Protein AF-A0AAE3SA84-F1 (afdb_monomer_lite)

Secondary structure (DSSP, 8-state):
-HHHHHHHHHHHTT--TTSHHHHHHHHHHHTT--S-SS-SSS-HHHHHHHHHT-HHHHHHHHHHHHHHHHHHHSTTGGGS-SHHHHHHHHHHHHHHHHHHHHHHHHHHHHHHHHHHHH-HHHHHHHHHHHHHHHHS-----

Radius of gyration: 21.54 Å; chains: 1; bounding box: 46×45×58 Å

Structure (mmCIF, N/CA/C/O backbone):
data_AF-A0AAE3SA84-F1
#
_entry.id   AF-A0AAE3SA84-F1
#
loop_
_atom_site.group_PDB
_atom_site.id
_atom_site.type_symbol
_atom_site.label_atom_id
_atom_site.label_alt_id
_atom_site.label_comp_id
_atom_site.label_asym_id
_atom_site.label_entity_id
_atom_site.label_seq_id
_atom_site.pdbx_PDB_ins_code
_atom_site.Cartn_x
_atom_site.Cartn_y
_atom_site.Cartn_z
_atom_site.occupancy
_atom_site.B_iso_or_equiv
_atom_site.auth_seq_id
_atom_site.auth_comp_id
_atom_site.auth_asym_id
_atom_site.auth_atom_id
_atom_site.pdbx_PDB_model_num
ATOM 1 N N . VAL A 1 1 ? -9.276 -7.779 7.374 1.00 71.50 1 VAL A N 1
ATOM 2 C CA . VAL A 1 1 ? -9.917 -6.905 6.359 1.00 71.50 1 VAL A CA 1
ATOM 3 C C . VAL A 1 1 ? -8.869 -6.242 5.472 1.00 71.50 1 VAL A C 1
ATOM 5 O O . VAL A 1 1 ? -8.893 -6.496 4.279 1.00 71.50 1 VAL A O 1
ATOM 8 N N . ILE A 1 2 ? -7.891 -5.527 6.042 1.00 82.25 2 ILE A N 1
ATOM 9 C CA . ILE A 1 2 ? -6.852 -4.795 5.287 1.00 82.25 2 ILE A CA 1
ATOM 10 C C . ILE A 1 2 ? -6.063 -5.691 4.322 1.00 82.25 2 ILE A C 1
ATOM 12 O O . ILE A 1 2 ? -5.931 -5.350 3.157 1.00 82.25 2 ILE A O 1
ATOM 16 N N . PHE A 1 3 ? -5.618 -6.880 4.747 1.00 85.94 3 PHE A N 1
ATOM 17 C CA . PHE A 1 3 ? -4.833 -7.759 3.865 1.00 85.94 3 PHE A CA 1
ATOM 18 C C . PHE A 1 3 ? -5.597 -8.158 2.594 1.00 85.94 3 PHE A C 1
ATOM 20 O O . PHE A 1 3 ? -5.034 -8.176 1.507 1.00 85.94 3 PHE A O 1
ATOM 27 N N . ARG A 1 4 ? -6.909 -8.402 2.716 1.00 88.75 4 ARG A N 1
ATOM 28 C CA . ARG A 1 4 ? -7.773 -8.673 1.561 1.00 88.75 4 ARG A CA 1
ATOM 29 C C . ARG A 1 4 ? -7.950 -7.447 0.665 1.00 88.75 4 ARG A C 1
ATOM 31 O O . ARG A 1 4 ? -8.022 -7.620 -0.543 1.00 88.75 4 ARG A O 1
ATOM 38 N N . ALA A 1 5 ? -7.991 -6.243 1.234 1.00 89.44 5 ALA A N 1
ATOM 39 C CA . ALA A 1 5 ? -8.028 -5.006 0.455 1.00 89.44 5 ALA A CA 1
ATOM 40 C C . ALA A 1 5 ? -6.734 -4.818 -0.355 1.00 89.44 5 ALA A C 1
ATOM 42 O O . ALA A 1 5 ? -6.796 -4.590 -1.556 1.00 89.44 5 ALA A O 1
ATOM 43 N N . VAL A 1 6 ? -5.569 -5.037 0.267 1.00 92.56 6 VAL A N 1
ATOM 44 C CA . VAL A 1 6 ? -4.259 -4.990 -0.409 1.00 92.56 6 VAL A CA 1
ATOM 45 C C . VAL A 1 6 ? -4.167 -6.034 -1.529 1.00 92.56 6 VAL A C 1
ATOM 47 O O . VAL A 1 6 ? -3.698 -5.724 -2.619 1.00 92.56 6 VAL A O 1
ATOM 50 N N . GLN A 1 7 ? -4.662 -7.255 -1.300 1.00 94.38 7 GLN A N 1
ATOM 51 C CA . GLN A 1 7 ? -4.744 -8.283 -2.346 1.00 94.38 7 GLN A CA 1
ATOM 52 C C . GLN A 1 7 ? -5.677 -7.887 -3.500 1.00 94.38 7 GLN A C 1
ATOM 54 O O . GLN A 1 7 ? -5.371 -8.193 -4.650 1.00 94.38 7 GLN A O 1
ATOM 59 N N . GLY A 1 8 ? -6.796 -7.218 -3.204 1.00 95.50 8 GLY A N 1
ATOM 60 C CA . GLY A 1 8 ? -7.700 -6.671 -4.219 1.00 95.50 8 GLY A CA 1
ATOM 61 C C . GLY A 1 8 ? -6.995 -5.650 -5.109 1.00 95.50 8 GLY A C 1
ATOM 62 O O . GLY A 1 8 ? -7.007 -5.788 -6.327 1.00 95.50 8 GLY A O 1
ATOM 63 N N . ILE A 1 9 ? -6.271 -4.712 -4.499 1.00 96.31 9 ILE A N 1
ATOM 64 C CA . ILE A 1 9 ? -5.474 -3.709 -5.219 1.00 96.31 9 ILE A CA 1
ATOM 65 C C . ILE A 1 9 ? -4.373 -4.375 -6.055 1.00 96.31 9 ILE A C 1
ATOM 67 O O . ILE A 1 9 ? -4.159 -4.011 -7.209 1.00 96.31 9 ILE A O 1
ATOM 71 N N . ALA A 1 10 ? -3.700 -5.403 -5.530 1.00 96.44 10 ALA A N 1
ATOM 72 C CA . ALA A 1 10 ? -2.720 -6.159 -6.310 1.00 96.44 10 ALA A CA 1
ATOM 73 C C . ALA A 1 10 ? -3.339 -6.716 -7.610 1.00 96.44 10 ALA A C 1
ATOM 75 O O . ALA A 1 10 ? -2.755 -6.559 -8.686 1.00 96.44 10 ALA A O 1
ATOM 76 N N . ALA A 1 11 ? -4.548 -7.285 -7.523 1.00 96.69 11 ALA A N 1
ATOM 77 C CA . ALA A 1 11 ? -5.291 -7.778 -8.683 1.00 96.69 11 ALA A CA 1
ATOM 78 C C . ALA A 1 11 ? -5.669 -6.662 -9.671 1.00 96.69 11 ALA A C 1
ATOM 80 O O . ALA A 1 11 ? -5.520 -6.847 -10.879 1.00 96.69 11 ALA A O 1
ATOM 81 N N . GLU A 1 12 ? -6.084 -5.487 -9.189 1.00 97.12 12 GLU A N 1
ATOM 82 C CA . GLU A 1 12 ? -6.370 -4.313 -10.035 1.00 97.12 12 GLU A CA 1
ATOM 83 C C . GLU A 1 12 ? -5.143 -3.862 -10.846 1.00 97.12 12 GLU A C 1
ATOM 85 O O . GLU A 1 12 ? -5.253 -3.428 -11.996 1.00 97.12 12 GLU A O 1
ATOM 90 N N . HIS A 1 13 ? -3.945 -4.024 -10.281 1.00 96.25 13 HIS A N 1
ATOM 91 C CA . HIS A 1 13 ? -2.677 -3.747 -10.958 1.00 96.25 13 HIS A CA 1
ATOM 92 C C . HIS A 1 13 ? -2.147 -4.925 -11.804 1.00 96.25 13 HIS A C 1
ATOM 94 O O . HIS A 1 13 ? -1.067 -4.816 -12.400 1.00 96.25 13 HIS A O 1
ATOM 100 N N . GLY A 1 14 ? -2.921 -6.009 -11.928 1.00 94.25 14 GLY A N 1
ATOM 101 C CA . GLY A 1 14 ? -2.633 -7.159 -12.788 1.00 94.25 14 GLY A CA 1
ATOM 102 C C . GLY A 1 14 ? -1.725 -8.219 -12.164 1.00 94.25 14 GLY A C 1
ATOM 103 O O . GLY A 1 14 ? -1.130 -9.006 -12.896 1.00 94.25 14 GLY A O 1
ATOM 104 N N . GLU A 1 15 ? -1.572 -8.227 -10.840 1.00 95.31 15 GLU A N 1
ATOM 105 C CA . GLU A 1 15 ? -0.896 -9.309 -10.116 1.00 95.31 15 GLU A CA 1
ATOM 106 C C . GLU A 1 15 ? -1.886 -10.439 -9.793 1.00 95.31 15 GLU A C 1
ATOM 108 O O . GLU A 1 15 ? -3.068 -10.186 -9.575 1.00 95.31 15 GLU A O 1
ATOM 113 N N . ASP A 1 16 ? -1.416 -11.686 -9.709 1.00 94.94 16 ASP A N 1
ATOM 114 C CA . ASP A 1 16 ? -2.238 -12.803 -9.224 1.00 94.94 16 ASP A CA 1
ATOM 115 C C . ASP A 1 16 ? -2.105 -12.933 -7.690 1.00 94.94 16 ASP A C 1
ATOM 117 O O . ASP A 1 16 ? -1.045 -13.348 -7.201 1.00 94.94 16 ASP A O 1
ATOM 121 N N . PRO A 1 17 ? -3.171 -12.657 -6.904 1.00 90.00 17 PRO A N 1
ATOM 122 C CA . PRO A 1 17 ? -3.132 -12.678 -5.436 1.00 90.00 17 PRO A CA 1
ATOM 123 C C . PRO A 1 17 ? -2.827 -14.045 -4.810 1.00 90.00 17 PRO A C 1
ATOM 125 O O . PRO A 1 17 ? -2.589 -14.139 -3.595 1.00 90.00 17 PRO A O 1
ATOM 128 N N . MET A 1 18 ? -2.901 -15.119 -5.598 1.00 90.06 18 MET A N 1
ATOM 129 C CA . MET A 1 18 ? -2.652 -16.481 -5.133 1.00 90.06 18 MET A CA 1
ATOM 130 C C . MET A 1 18 ? -1.184 -16.883 -5.246 1.00 90.06 18 MET A C 1
ATOM 132 O O . MET A 1 18 ? -0.771 -17.824 -4.563 1.00 90.06 18 MET A O 1
ATOM 136 N N . THR A 1 19 ? -0.383 -16.150 -6.020 1.00 95.19 19 THR A N 1
ATOM 137 C CA . THR A 1 19 ? 1.050 -16.424 -6.128 1.00 95.19 19 THR A CA 1
ATOM 138 C C . THR A 1 19 ? 1.779 -16.094 -4.827 1.00 95.19 19 THR A C 1
ATOM 140 O O . THR A 1 19 ? 1.426 -15.172 -4.083 1.00 95.19 19 THR A O 1
ATOM 143 N N . VAL A 1 20 ? 2.830 -16.863 -4.540 1.00 94.12 20 VAL A N 1
ATOM 144 C CA . VAL A 1 20 ? 3.695 -16.628 -3.373 1.00 94.12 20 VAL A CA 1
ATOM 145 C C . VAL A 1 20 ? 4.375 -15.261 -3.477 1.00 94.12 20 VAL A C 1
ATOM 147 O O . VAL A 1 20 ? 4.439 -14.536 -2.487 1.00 94.12 20 VAL A O 1
ATOM 150 N N . GLU A 1 21 ? 4.796 -14.887 -4.686 1.00 93.12 21 GLU A N 1
ATOM 151 C CA . GLU A 1 21 ? 5.384 -13.588 -5.021 1.00 93.12 21 GLU A CA 1
ATOM 152 C C . GLU A 1 21 ? 4.452 -12.436 -4.612 1.00 93.12 21 GLU A C 1
ATOM 154 O O . GLU A 1 21 ? 4.810 -11.624 -3.760 1.00 93.12 21 GLU A O 1
ATOM 159 N N . THR A 1 22 ? 3.223 -12.387 -5.137 1.00 94.06 22 THR A N 1
ATOM 160 C CA . THR A 1 22 ? 2.278 -11.297 -4.851 1.00 94.06 22 THR A CA 1
ATOM 161 C C . THR A 1 22 ? 1.896 -11.244 -3.372 1.00 94.06 22 THR A C 1
ATOM 163 O O . THR A 1 22 ? 1.745 -10.158 -2.812 1.00 94.06 22 THR A O 1
ATOM 166 N N . ARG A 1 23 ? 1.804 -12.389 -2.685 1.00 92.31 23 ARG A N 1
ATOM 167 C CA . ARG A 1 23 ? 1.568 -12.422 -1.230 1.00 92.31 23 ARG A CA 1
ATOM 168 C C . ARG A 1 23 ? 2.744 -11.861 -0.437 1.00 92.31 23 ARG A C 1
ATOM 170 O O . ARG A 1 23 ? 2.516 -11.127 0.524 1.00 92.31 23 ARG A O 1
ATOM 177 N N . ALA A 1 24 ? 3.977 -12.150 -0.850 1.00 92.88 24 ALA A N 1
ATOM 178 C CA . ALA A 1 24 ? 5.162 -11.532 -0.267 1.00 92.88 24 ALA A CA 1
ATOM 179 C C . ALA A 1 24 ? 5.163 -10.012 -0.501 1.00 92.88 24 ALA A C 1
ATOM 181 O O . ALA A 1 24 ? 5.454 -9.257 0.421 1.00 92.88 24 ALA A O 1
ATOM 182 N N . GLN A 1 25 ? 4.745 -9.547 -1.683 1.00 94.44 25 GLN A N 1
ATOM 183 C CA . GLN A 1 25 ? 4.580 -8.115 -1.962 1.00 94.44 25 GLN A CA 1
ATOM 184 C C . GLN A 1 25 ? 3.490 -7.472 -1.092 1.00 94.44 25 GLN A C 1
ATOM 186 O O . GLN A 1 25 ? 3.695 -6.389 -0.553 1.00 94.44 25 GLN A O 1
ATOM 191 N N . CYS A 1 26 ? 2.364 -8.160 -0.876 1.00 91.31 26 CYS A N 1
ATOM 192 C CA . CYS A 1 26 ? 1.340 -7.702 0.062 1.00 91.31 26 CYS A CA 1
ATOM 193 C C . CYS A 1 26 ? 1.919 -7.565 1.478 1.00 91.31 26 CYS A C 1
ATOM 195 O O . CYS A 1 26 ? 1.652 -6.571 2.138 1.00 91.31 26 CYS A O 1
ATOM 197 N N . LEU A 1 27 ? 2.751 -8.507 1.940 1.00 90.12 27 LEU A N 1
ATOM 198 C CA . LEU A 1 27 ? 3.438 -8.396 3.236 1.00 90.12 27 LEU A CA 1
ATOM 199 C C . LEU A 1 27 ? 4.432 -7.225 3.280 1.00 90.12 27 LEU A C 1
ATOM 201 O O . LEU A 1 27 ? 4.533 -6.563 4.310 1.00 90.12 27 LEU A O 1
ATOM 205 N N . GLN A 1 28 ? 5.123 -6.925 2.176 1.00 85.50 28 GLN A N 1
ATOM 206 C CA . GLN A 1 28 ? 6.003 -5.753 2.094 1.00 85.50 28 GLN A CA 1
ATOM 207 C C . GLN A 1 28 ? 5.237 -4.436 2.263 1.00 85.50 28 GLN A C 1
ATOM 209 O O . GLN A 1 28 ? 5.770 -3.531 2.898 1.00 85.50 28 GLN A O 1
ATOM 214 N N . VAL A 1 29 ? 3.995 -4.341 1.769 1.00 86.44 29 VAL A N 1
ATOM 215 C CA . VAL A 1 29 ? 3.107 -3.183 2.005 1.00 86.44 29 VAL A CA 1
ATOM 216 C C . VAL A 1 29 ? 2.826 -2.997 3.500 1.00 86.44 29 VAL A C 1
ATOM 218 O O . VAL A 1 29 ? 2.882 -1.875 3.993 1.00 86.44 29 VAL A O 1
ATOM 221 N N . PHE A 1 30 ? 2.609 -4.082 4.252 1.00 81.56 30 PHE A N 1
ATOM 222 C CA . PHE A 1 30 ? 2.453 -4.005 5.713 1.00 81.56 30 PHE A CA 1
ATOM 223 C C . PHE A 1 30 ? 3.745 -3.607 6.435 1.00 81.56 30 PHE A C 1
ATOM 225 O O . PHE A 1 30 ? 3.693 -2.960 7.476 1.00 81.56 30 PHE A O 1
ATOM 232 N N . GLY A 1 31 ? 4.903 -3.963 5.877 1.00 78.75 31 GLY A N 1
ATOM 233 C CA . GLY A 1 31 ? 6.211 -3.601 6.422 1.00 78.75 31 GLY A CA 1
ATOM 234 C C . GLY A 1 31 ? 6.582 -2.120 6.281 1.00 78.75 31 GLY A C 1
ATOM 235 O O . GLY A 1 31 ? 7.656 -1.743 6.740 1.00 78.75 31 GLY A O 1
ATOM 236 N N . LYS A 1 32 ? 5.741 -1.283 5.651 1.00 76.56 32 LYS A N 1
ATOM 237 C CA . LYS A 1 32 ? 6.003 0.153 5.433 1.00 76.56 32 LYS A CA 1
ATOM 238 C C . LYS A 1 32 ? 5.705 1.057 6.634 1.00 76.56 32 LYS A C 1
ATOM 240 O O . LYS A 1 32 ? 5.856 2.262 6.506 1.00 76.56 32 LYS A O 1
ATOM 245 N N . GLY A 1 33 ? 5.345 0.490 7.784 1.00 72.50 33 GLY A N 1
ATOM 246 C CA . GLY A 1 33 ? 5.021 1.254 8.988 1.00 72.50 33 GLY A CA 1
ATOM 247 C C . GLY A 1 33 ? 3.527 1.545 9.096 1.00 72.50 33 GLY A C 1
ATOM 248 O O . GLY A 1 33 ? 2.708 0.778 8.585 1.00 72.50 33 GLY A O 1
ATOM 249 N N . GLY A 1 34 ? 3.173 2.611 9.814 1.00 70.81 34 GLY A N 1
ATOM 250 C CA . GLY A 1 34 ? 1.791 3.023 10.056 1.00 70.81 34 GLY A CA 1
ATOM 251 C C . GLY A 1 34 ? 1.572 4.521 9.806 1.00 70.81 34 GLY A C 1
ATOM 252 O O . GLY A 1 34 ? 2.534 5.258 9.630 1.00 70.81 34 GLY A O 1
ATOM 253 N N . PRO A 1 35 ? 0.314 4.990 9.818 1.00 63.47 35 PRO A N 1
ATOM 254 C CA . PRO A 1 35 ? -0.078 6.353 9.432 1.00 63.47 35 PRO A CA 1
ATOM 255 C C . PRO A 1 35 ? 0.310 7.487 10.404 1.00 63.47 35 PRO A C 1
ATOM 257 O O . PRO A 1 35 ? -0.214 8.590 10.271 1.00 63.47 35 PRO A O 1
ATOM 260 N N . GLY A 1 36 ? 1.136 7.232 11.420 1.00 60.28 36 GLY A N 1
ATOM 261 C CA . GLY A 1 36 ? 1.521 8.250 12.404 1.00 60.28 36 GLY A CA 1
ATOM 262 C C . GLY A 1 36 ? 2.732 9.065 11.948 1.00 60.28 36 GLY A C 1
ATOM 263 O O . GLY A 1 36 ? 3.663 8.500 11.391 1.00 60.28 36 GLY A O 1
ATOM 264 N N . ASP A 1 37 ? 2.747 10.366 12.254 1.00 52.75 37 ASP A N 1
ATOM 265 C CA . ASP A 1 37 ? 3.878 11.281 11.995 1.00 52.75 37 ASP A CA 1
ATOM 266 C C . ASP A 1 37 ? 5.082 11.064 12.949 1.00 52.75 37 ASP A C 1
ATOM 268 O O . ASP A 1 37 ? 6.067 11.802 12.904 1.00 52.75 37 ASP A O 1
ATOM 272 N N . GLU A 1 38 ? 5.030 10.056 13.826 1.00 53.38 38 GLU A N 1
ATOM 273 C CA . GLU A 1 38 ? 6.133 9.671 14.716 1.00 53.38 38 GLU A CA 1
ATOM 274 C C . GLU A 1 38 ? 7.094 8.694 14.010 1.00 53.38 38 GLU A C 1
ATOM 276 O O . GLU A 1 38 ? 7.062 7.488 14.228 1.00 53.38 38 GLU A O 1
ATOM 281 N N . ASP A 1 39 ? 7.920 9.295 13.150 1.00 48.81 39 ASP A N 1
ATOM 282 C CA . ASP A 1 39 ? 9.278 8.942 12.696 1.00 48.81 39 ASP A CA 1
ATOM 283 C C . ASP A 1 39 ? 9.605 7.498 12.236 1.00 48.81 39 ASP A C 1
ATOM 285 O O . ASP A 1 39 ? 9.616 6.524 12.991 1.00 48.81 39 ASP A O 1
ATOM 289 N N . ASP A 1 40 ? 10.040 7.429 10.973 1.00 57.41 40 ASP A N 1
ATOM 290 C CA . ASP A 1 40 ? 10.539 6.305 10.163 1.00 57.41 40 ASP A CA 1
ATOM 291 C C . ASP A 1 40 ? 11.894 5.717 10.644 1.00 57.41 40 ASP A C 1
ATOM 293 O O . ASP A 1 40 ? 12.725 5.255 9.855 1.00 57.41 40 ASP A O 1
ATOM 297 N N . GLY A 1 41 ? 12.160 5.705 11.950 1.00 49.88 41 GLY A N 1
ATOM 298 C CA . GLY A 1 41 ? 13.487 5.434 12.505 1.00 49.88 41 GLY A CA 1
ATOM 299 C C . GLY A 1 41 ? 13.503 4.335 13.554 1.00 49.88 41 GLY A C 1
ATOM 300 O O . GLY A 1 41 ? 13.780 4.620 14.710 1.00 49.88 41 GLY A O 1
ATOM 301 N N . VAL A 1 42 ? 13.270 3.077 13.154 1.00 50.16 42 VAL A N 1
ATOM 302 C CA . VAL A 1 42 ? 13.159 1.911 14.056 1.00 50.16 42 VAL A CA 1
ATOM 303 C C . VAL A 1 42 ? 11.960 2.046 14.994 1.00 50.16 42 VAL A C 1
ATOM 305 O O . VAL A 1 42 ? 11.825 2.999 15.747 1.00 50.16 42 VAL A O 1
ATOM 3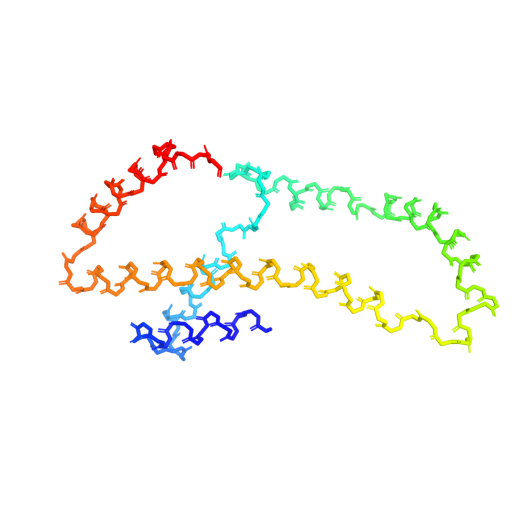08 N N . ASP A 1 43 ? 11.096 1.036 14.957 1.00 53.91 43 ASP A N 1
ATOM 309 C CA . ASP A 1 43 ? 9.841 0.929 15.699 1.00 53.91 43 ASP A CA 1
ATOM 310 C C . ASP A 1 43 ? 10.067 0.958 17.232 1.00 53.91 43 ASP A C 1
ATOM 312 O O . ASP A 1 43 ? 10.019 -0.050 17.948 1.00 53.91 43 ASP A O 1
ATOM 316 N N . THR A 1 44 ? 10.361 2.152 17.749 1.00 56.66 44 THR A N 1
ATOM 317 C CA . THR A 1 44 ? 10.449 2.487 19.172 1.00 56.66 44 THR A CA 1
ATOM 318 C C . THR A 1 44 ? 9.078 2.303 19.806 1.00 56.66 44 THR A C 1
ATOM 320 O O . THR A 1 44 ? 8.987 2.021 20.994 1.00 56.66 44 THR A O 1
ATOM 323 N N . THR A 1 45 ? 8.015 2.339 19.004 1.00 56.69 45 THR A N 1
ATOM 324 C CA . THR A 1 45 ? 6.655 1.985 19.394 1.00 56.69 45 THR A CA 1
ATOM 325 C C . THR A 1 45 ? 6.508 0.484 19.625 1.00 56.69 45 THR A C 1
ATOM 327 O O . THR A 1 45 ? 5.919 0.104 20.625 1.00 56.69 45 THR A O 1
ATOM 330 N N . PHE A 1 46 ? 7.090 -0.399 18.810 1.00 57.38 46 PHE A N 1
ATOM 331 C CA . PHE A 1 46 ? 7.078 -1.848 19.064 1.00 57.38 46 PHE A CA 1
ATOM 332 C C . PHE A 1 46 ? 7.945 -2.251 20.263 1.00 57.38 46 PHE A C 1
ATOM 334 O O . PHE A 1 46 ? 7.517 -3.044 21.110 1.00 57.38 46 PHE A O 1
ATOM 341 N N . ILE A 1 47 ? 9.159 -1.701 20.374 1.00 61.62 47 ILE A N 1
ATOM 342 C CA . ILE A 1 47 ? 10.043 -1.961 21.524 1.00 61.62 47 ILE A CA 1
ATOM 343 C C . ILE A 1 47 ? 9.487 -1.298 22.788 1.00 61.62 47 ILE A C 1
ATOM 345 O O . ILE A 1 47 ? 9.412 -1.933 23.838 1.00 61.62 47 ILE A O 1
ATOM 349 N N . GLY A 1 48 ? 9.020 -0.060 22.679 1.00 64.50 48 GLY A N 1
ATOM 350 C CA . GLY A 1 48 ? 8.355 0.693 23.737 1.00 64.50 48 GLY A CA 1
ATOM 351 C C . GLY A 1 48 ? 7.033 0.062 24.154 1.00 64.50 48 GLY A C 1
ATOM 352 O O . GLY A 1 48 ? 6.752 0.015 25.344 1.00 64.50 48 GLY A O 1
ATOM 353 N N . ALA A 1 49 ? 6.274 -0.534 23.233 1.00 61.41 49 ALA A N 1
ATOM 354 C CA . ALA A 1 49 ? 5.117 -1.356 23.562 1.00 61.41 49 ALA A CA 1
ATOM 355 C C . ALA A 1 49 ? 5.554 -2.616 24.304 1.00 61.41 49 ALA A C 1
ATOM 357 O O . ALA A 1 49 ? 4.971 -2.926 25.328 1.00 61.41 49 ALA A O 1
ATOM 358 N N . ARG A 1 50 ? 6.610 -3.326 23.888 1.00 60.31 50 ARG A N 1
ATOM 359 C CA . ARG A 1 50 ? 7.103 -4.493 24.649 1.00 60.31 50 ARG A CA 1
ATOM 360 C C . ARG A 1 50 ? 7.606 -4.139 26.051 1.00 60.31 50 ARG A C 1
ATOM 362 O O . ARG A 1 50 ? 7.373 -4.904 26.982 1.00 60.31 50 ARG A O 1
ATOM 369 N N . ILE A 1 51 ? 8.281 -3.004 26.208 1.00 68.25 51 ILE A N 1
ATOM 370 C CA . ILE A 1 51 ? 8.818 -2.537 27.495 1.00 68.25 51 ILE A CA 1
ATOM 371 C C . ILE A 1 51 ? 7.691 -1.967 28.376 1.00 68.25 51 ILE A C 1
ATOM 373 O O . ILE A 1 51 ? 7.593 -2.276 29.565 1.00 68.25 51 ILE A O 1
ATOM 377 N N . GLY A 1 52 ? 6.806 -1.168 27.785 1.00 66.06 52 GLY A N 1
ATOM 378 C CA . GLY A 1 52 ? 5.657 -0.531 28.427 1.00 66.06 52 GLY A CA 1
ATOM 379 C C . GLY A 1 52 ? 4.504 -1.491 28.725 1.00 66.06 52 GLY A C 1
ATOM 380 O O . GLY A 1 52 ? 3.773 -1.271 29.683 1.00 66.06 52 GLY A O 1
ATOM 381 N N . LEU A 1 53 ? 4.382 -2.597 27.986 1.00 62.66 53 LEU A N 1
ATOM 382 C CA . LEU A 1 53 ? 3.476 -3.716 28.274 1.00 62.66 53 LEU A CA 1
ATOM 383 C C . LEU A 1 53 ? 4.118 -4.751 29.212 1.00 62.66 53 LEU A C 1
ATOM 385 O O . LEU A 1 53 ? 3.724 -5.919 29.224 1.00 62.66 53 LEU A O 1
ATOM 389 N N . SER A 1 54 ? 5.103 -4.352 30.023 1.00 72.12 54 SER A N 1
ATOM 390 C CA . SER A 1 54 ? 5.524 -5.180 31.154 1.00 72.12 54 SER A CA 1
ATOM 391 C C . SER A 1 54 ? 4.319 -5.479 32.056 1.00 72.12 54 SER A C 1
ATOM 393 O O . SER A 1 54 ? 3.450 -4.628 32.261 1.00 72.12 54 SER A O 1
ATOM 395 N N . GLY A 1 55 ? 4.262 -6.685 32.632 1.00 71.69 55 GLY A N 1
ATOM 396 C CA . GLY A 1 55 ? 3.123 -7.102 33.462 1.00 71.69 55 GLY A CA 1
ATOM 397 C C . GLY A 1 55 ? 2.822 -6.137 34.619 1.00 71.69 55 GLY A C 1
ATOM 398 O O . GLY A 1 55 ? 1.666 -5.954 34.986 1.00 71.69 55 GLY A O 1
ATOM 399 N N . ALA A 1 56 ? 3.842 -5.451 35.145 1.00 75.62 56 ALA A N 1
ATOM 400 C CA . ALA A 1 56 ? 3.687 -4.440 36.187 1.00 75.62 56 ALA A CA 1
ATOM 401 C C . ALA A 1 56 ? 3.066 -3.129 35.672 1.00 75.62 56 ALA A C 1
ATOM 403 O O . ALA A 1 56 ? 2.171 -2.585 36.316 1.00 75.62 56 ALA A O 1
ATOM 404 N N . ALA A 1 57 ? 3.502 -2.625 34.514 1.00 75.88 57 ALA A N 1
ATOM 405 C CA . ALA A 1 57 ? 2.941 -1.413 33.918 1.00 75.88 57 ALA A CA 1
ATOM 406 C C . ALA A 1 57 ? 1.485 -1.626 33.471 1.00 75.88 57 ALA A C 1
ATOM 408 O O . ALA A 1 57 ? 0.628 -0.782 33.738 1.00 75.88 57 ALA A O 1
ATOM 409 N N . VAL A 1 58 ? 1.188 -2.799 32.902 1.00 78.44 58 VAL A N 1
ATOM 410 C CA . VAL A 1 58 ? -0.178 -3.216 32.560 1.00 78.44 58 VAL A CA 1
ATOM 411 C C . VAL A 1 58 ? -1.042 -3.328 33.816 1.00 78.44 58 VAL A C 1
ATOM 413 O O . VAL A 1 58 ? -2.115 -2.731 33.859 1.00 78.44 58 VAL A O 1
ATOM 416 N N . ASN A 1 59 ? -0.568 -3.999 34.872 1.00 79.31 59 ASN A N 1
ATOM 417 C CA . ASN A 1 59 ? -1.313 -4.091 36.132 1.00 79.31 59 ASN A CA 1
ATOM 418 C C . ASN A 1 59 ? -1.557 -2.720 36.770 1.00 79.31 59 ASN A C 1
ATOM 420 O O . ASN A 1 59 ? -2.650 -2.467 37.266 1.00 79.31 59 ASN A O 1
ATOM 424 N N . ASN A 1 60 ? -0.581 -1.813 36.734 1.00 80.88 60 ASN A N 1
ATOM 425 C CA . ASN A 1 60 ? -0.747 -0.463 37.271 1.00 80.88 60 ASN A CA 1
ATOM 426 C C . ASN A 1 60 ? -1.763 0.357 36.470 1.00 80.88 60 ASN A C 1
ATOM 428 O O . ASN A 1 60 ? -2.574 1.072 37.060 1.00 80.88 60 ASN A O 1
ATOM 432 N N . LEU A 1 61 ? -1.757 0.230 35.142 1.00 80.94 61 LEU A N 1
ATOM 433 C CA . LEU A 1 61 ? -2.751 0.868 34.286 1.00 80.94 61 LEU A CA 1
ATOM 434 C C . LEU A 1 61 ? -4.149 0.302 34.559 1.00 80.94 61 LEU A C 1
ATOM 436 O O . LEU A 1 61 ? -5.078 1.076 34.776 1.00 80.94 61 LEU A O 1
ATOM 440 N N . ILE A 1 62 ? -4.288 -1.025 34.638 1.00 82.69 62 ILE A N 1
ATOM 441 C CA . ILE A 1 62 ? -5.548 -1.692 34.990 1.00 82.69 62 ILE A CA 1
ATOM 442 C C . ILE A 1 62 ? -6.031 -1.217 36.360 1.00 82.69 62 ILE A C 1
ATOM 444 O O . ILE A 1 62 ? -7.171 -0.792 36.478 1.00 82.69 62 ILE A O 1
ATOM 448 N N . ASN A 1 63 ? -5.176 -1.197 37.379 1.00 84.88 63 ASN A N 1
ATOM 449 C CA . ASN A 1 63 ? -5.556 -0.769 38.726 1.00 84.88 63 ASN A CA 1
ATOM 450 C C . ASN A 1 63 ? -5.980 0.705 38.792 1.00 84.88 63 ASN A C 1
ATOM 452 O O . ASN A 1 63 ? -6.817 1.068 39.615 1.00 84.88 63 ASN A O 1
ATOM 456 N N . LYS A 1 64 ? -5.431 1.558 37.922 1.00 82.50 64 LYS A N 1
ATOM 457 C CA . LYS A 1 64 ? -5.789 2.980 37.844 1.00 82.50 64 LYS A CA 1
ATOM 458 C C . LYS A 1 64 ? -7.097 3.209 37.084 1.00 82.50 64 LYS A C 1
ATOM 460 O O . LYS A 1 64 ? -7.873 4.093 37.439 1.00 82.50 64 LYS A O 1
ATOM 465 N N . VAL A 1 65 ? -7.331 2.413 36.047 1.00 77.06 65 VAL A N 1
ATOM 466 C CA . VAL A 1 65 ? -8.425 2.591 35.089 1.00 77.06 65 VAL A CA 1
ATOM 467 C C . VAL A 1 65 ? -9.670 1.793 35.501 1.00 77.06 65 VAL A C 1
ATOM 469 O O . VAL A 1 65 ? -10.780 2.318 35.459 1.00 77.06 65 VAL A O 1
ATOM 472 N N . ALA A 1 66 ? -9.509 0.561 35.985 1.00 80.50 66 ALA A N 1
ATOM 473 C CA . ALA A 1 66 ? -10.600 -0.345 36.348 1.00 80.50 66 ALA A CA 1
ATOM 474 C C . ALA A 1 66 ? -11.594 0.221 37.379 1.00 80.50 66 ALA A C 1
ATOM 476 O O . ALA A 1 66 ? -12.785 0.010 37.174 1.00 80.50 66 ALA A O 1
ATOM 477 N N . PRO A 1 67 ? -11.205 0.970 38.431 1.00 80.25 67 PRO A N 1
ATOM 478 C CA . PRO A 1 67 ? -12.170 1.539 39.378 1.00 80.25 67 PRO A CA 1
ATOM 479 C C . PRO A 1 67 ? -13.056 2.620 38.744 1.00 80.25 67 PRO A C 1
ATOM 481 O O . PRO A 1 67 ? -14.260 2.670 38.992 1.00 80.25 67 PRO A O 1
ATOM 484 N N . GLN A 1 68 ? -12.472 3.463 37.887 1.00 73.69 68 GLN A N 1
ATOM 485 C CA . GLN A 1 68 ? -13.201 4.507 37.161 1.00 73.69 68 GLN A CA 1
ATOM 486 C C . GLN A 1 68 ? -14.115 3.894 36.098 1.00 73.69 68 GLN A C 1
ATOM 488 O O . GLN A 1 68 ? -15.269 4.296 35.962 1.00 73.69 68 GLN A O 1
ATOM 493 N N . PHE A 1 69 ? -13.632 2.864 35.401 1.00 69.06 69 PHE A N 1
ATOM 494 C CA . PHE A 1 69 ? -14.440 2.101 34.459 1.00 69.06 69 PHE A CA 1
ATOM 495 C C . PHE A 1 69 ? -15.554 1.331 35.164 1.00 69.06 69 PHE A C 1
ATOM 497 O O . PHE A 1 69 ? -16.675 1.389 34.691 1.00 69.06 69 PHE A O 1
ATOM 504 N N . ALA A 1 70 ? -15.315 0.693 36.311 1.00 68.75 70 ALA A N 1
ATOM 505 C CA . ALA A 1 70 ? -16.342 -0.003 37.089 1.00 68.75 70 ALA A CA 1
ATOM 506 C C . ALA A 1 70 ? -17.443 0.947 37.590 1.00 68.75 70 ALA A C 1
ATOM 508 O O . ALA A 1 70 ? -18.615 0.576 37.596 1.00 68.75 70 ALA A O 1
ATOM 509 N N . ALA A 1 71 ? -17.094 2.188 37.947 1.00 68.00 71 ALA A N 1
ATOM 510 C CA . ALA A 1 71 ? -18.067 3.217 38.312 1.00 68.00 71 ALA A CA 1
ATOM 511 C C . ALA A 1 71 ? -18.951 3.648 37.122 1.00 68.00 71 ALA A C 1
ATOM 513 O O . ALA A 1 71 ? -20.144 3.891 37.301 1.00 68.00 71 ALA A O 1
ATOM 514 N N . VAL A 1 72 ? -18.391 3.693 35.906 1.00 60.28 72 VAL A N 1
ATOM 515 C CA . VAL A 1 72 ? -19.125 3.996 34.659 1.00 6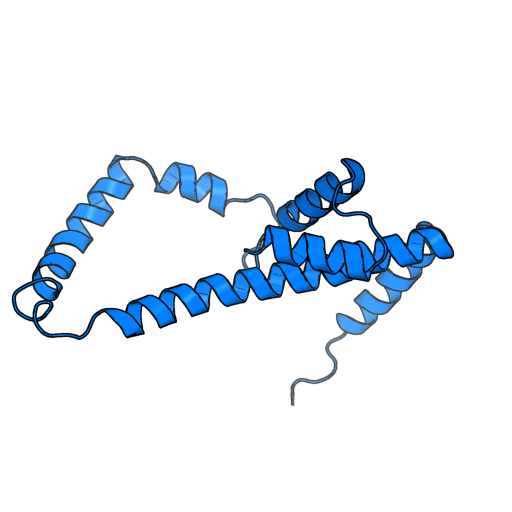0.28 72 VAL A CA 1
ATOM 516 C C . VAL A 1 72 ? -19.905 2.776 34.140 1.00 60.28 72 VAL A C 1
ATOM 518 O O . VAL A 1 72 ? -21.024 2.928 33.655 1.00 60.28 72 VAL A O 1
ATOM 521 N N . LEU A 1 73 ? -19.350 1.569 34.295 1.00 59.78 73 LEU A N 1
ATOM 522 C CA . LEU A 1 73 ? -19.953 0.271 33.966 1.00 59.78 73 LEU A CA 1
ATOM 523 C C . LEU A 1 73 ? -21.022 -0.184 34.970 1.00 59.78 73 LEU A C 1
ATOM 525 O O . LEU A 1 73 ? -21.699 -1.179 34.716 1.00 59.78 73 LEU A O 1
ATOM 529 N N . GLY A 1 74 ? -21.181 0.534 36.087 1.00 68.44 74 GLY A N 1
ATOM 530 C CA . GLY A 1 74 ? -22.233 0.328 37.079 1.00 68.44 74 GLY A CA 1
ATOM 531 C C . GLY A 1 74 ? -23.646 0.565 36.526 1.00 68.44 74 GLY A C 1
ATOM 532 O O . GLY A 1 74 ? -23.895 0.485 35.325 1.00 68.44 74 GLY A O 1
ATOM 533 N N . GLN A 1 75 ? -24.605 0.872 37.405 1.00 56.00 75 GLN A N 1
ATOM 534 C CA . GLN A 1 75 ? -26.061 0.771 37.164 1.00 56.00 75 GLN A CA 1
ATOM 535 C C . GLN A 1 75 ? -26.650 1.474 35.911 1.00 56.00 75 GLN A C 1
ATOM 537 O O . GLN A 1 75 ? -27.833 1.298 35.634 1.00 56.00 75 GLN A O 1
ATOM 542 N N . LYS A 1 76 ? -25.875 2.239 35.129 1.00 53.44 76 LYS A N 1
ATOM 543 C CA . LYS A 1 76 ? -26.319 2.906 33.894 1.00 53.44 76 LYS A CA 1
ATOM 544 C C . LYS A 1 76 ? -25.949 2.202 32.579 1.00 53.44 76 LYS A C 1
ATOM 546 O O . LYS A 1 76 ? -26.493 2.595 31.551 1.00 53.44 76 LYS A O 1
ATOM 551 N N . LEU A 1 77 ? -25.134 1.138 32.570 1.00 50.78 77 LEU A N 1
ATOM 552 C CA . LEU A 1 77 ? -24.907 0.351 31.341 1.00 50.78 77 LEU A CA 1
ATOM 553 C C . LEU A 1 77 ? -25.985 -0.693 31.033 1.00 50.78 77 LEU A C 1
ATOM 555 O O . LEU A 1 77 ? -26.087 -1.143 29.894 1.00 50.78 77 LEU A O 1
ATOM 559 N N . ALA A 1 78 ? -26.844 -1.020 31.998 1.00 53.22 78 ALA A N 1
ATOM 560 C CA . ALA A 1 78 ? -27.962 -1.939 31.785 1.00 53.22 78 ALA A CA 1
ATOM 561 C C . ALA A 1 78 ? -29.064 -1.374 30.859 1.00 53.22 78 ALA A C 1
ATOM 563 O O . ALA A 1 78 ? -29.990 -2.099 30.509 1.00 53.22 78 ALA A O 1
ATOM 564 N N . ALA A 1 79 ? -28.982 -0.099 30.453 1.00 57.91 79 ALA A N 1
ATOM 565 C CA . ALA A 1 79 ? -30.092 0.608 29.816 1.00 57.91 79 ALA A CA 1
ATOM 566 C C . ALA A 1 79 ? -29.752 1.316 28.483 1.00 57.91 79 ALA A C 1
ATOM 568 O O . ALA A 1 79 ? -30.380 2.313 28.170 1.00 57.91 79 ALA A O 1
ATOM 569 N N . GLN A 1 80 ? -28.870 0.747 27.641 1.00 49.59 80 GLN A N 1
ATOM 570 C CA . GLN A 1 80 ? -28.817 1.004 26.173 1.00 49.59 80 GLN A CA 1
ATOM 571 C C . GLN A 1 80 ? -27.877 2.106 25.611 1.00 49.59 80 GLN A C 1
ATOM 573 O O . GLN A 1 80 ? -28.226 2.734 24.614 1.00 49.59 80 GLN A O 1
ATOM 578 N N . THR A 1 81 ? -26.658 2.330 26.125 1.00 51.84 81 THR A N 1
ATOM 579 C CA . THR A 1 81 ? -25.774 3.396 25.560 1.00 51.84 81 THR A CA 1
ATOM 580 C C . THR A 1 81 ? -24.358 3.012 25.106 1.00 51.84 81 THR A C 1
ATOM 582 O O . THR A 1 81 ? -23.609 3.879 24.667 1.00 51.84 81 THR A O 1
ATOM 585 N N . VAL A 1 82 ? -23.973 1.733 25.090 1.00 52.09 82 VAL A N 1
ATOM 586 C CA . VAL A 1 82 ? -22.613 1.311 24.660 1.00 52.09 82 VAL A CA 1
ATOM 587 C C . VAL A 1 82 ? -22.383 1.115 23.143 1.00 52.09 82 VAL A C 1
ATOM 589 O O . VAL A 1 82 ? -21.245 1.312 22.716 1.00 52.09 82 VAL A O 1
ATOM 592 N N . PRO A 1 83 ? -23.366 0.772 22.279 1.00 54.06 83 PRO A N 1
ATOM 593 C CA . PRO A 1 83 ? -23.032 0.288 20.930 1.00 54.06 83 PRO A CA 1
ATOM 594 C C . PRO A 1 83 ? -22.359 1.308 19.995 1.00 54.06 83 PRO A C 1
ATOM 596 O O . PRO A 1 83 ? -21.503 0.936 19.199 1.00 54.06 83 PRO A O 1
ATOM 599 N N . ILE A 1 84 ? -22.722 2.592 20.072 1.00 57.50 84 ILE A N 1
ATOM 600 C CA . ILE A 1 84 ? -22.362 3.577 19.033 1.00 57.50 84 ILE A CA 1
ATOM 601 C C . ILE A 1 84 ? -20.996 4.219 19.296 1.00 57.50 84 ILE A C 1
ATOM 603 O O . ILE A 1 84 ? -20.195 4.362 18.376 1.00 57.50 84 ILE A O 1
ATOM 607 N N . LEU A 1 85 ? -20.691 4.560 20.551 1.00 46.34 85 LEU A N 1
ATOM 608 C CA . LEU A 1 85 ? -19.405 5.169 20.913 1.00 46.34 85 LEU A CA 1
ATOM 609 C C . LEU A 1 85 ? -18.240 4.180 20.752 1.00 46.34 85 LEU A C 1
ATOM 611 O O . LEU A 1 85 ? -17.185 4.558 20.245 1.00 46.34 85 LEU A O 1
ATOM 615 N N . GLY A 1 86 ? -18.448 2.902 21.096 1.00 49.72 86 GLY A N 1
ATOM 616 C CA . GLY A 1 86 ? -17.466 1.842 20.842 1.00 49.72 86 GLY A CA 1
ATOM 617 C C . GLY A 1 86 ? -17.242 1.584 19.347 1.00 49.72 86 GLY A C 1
ATOM 618 O O . GLY A 1 86 ? -16.104 1.392 18.920 1.00 49.72 86 GLY A O 1
ATOM 619 N N . ALA A 1 87 ? -18.304 1.655 18.535 1.00 60.19 87 ALA A N 1
ATOM 620 C CA . ALA A 1 87 ? -18.211 1.518 17.083 1.00 60.19 87 ALA A CA 1
ATOM 621 C C . ALA A 1 87 ? -17.507 2.713 16.419 1.00 60.19 87 ALA A C 1
ATOM 623 O O . ALA A 1 87 ? -16.677 2.501 15.542 1.00 60.19 87 ALA A O 1
ATOM 624 N N . ALA A 1 88 ? -17.775 3.950 16.850 1.00 48.25 88 ALA A N 1
ATOM 625 C CA . ALA A 1 88 ? -17.126 5.148 16.310 1.00 48.25 88 ALA A CA 1
ATOM 626 C C . ALA A 1 88 ? -15.624 5.199 16.645 1.00 48.25 88 ALA A C 1
ATOM 628 O O . ALA A 1 88 ? -14.809 5.483 15.769 1.00 48.25 88 ALA A O 1
ATOM 629 N N . ALA A 1 89 ? -15.242 4.851 17.879 1.00 49.22 89 ALA A N 1
ATOM 630 C CA . ALA A 1 89 ? -13.834 4.764 18.276 1.00 49.22 89 ALA A CA 1
ATOM 631 C C . ALA A 1 89 ? -13.088 3.616 17.560 1.00 49.22 89 ALA A C 1
ATOM 633 O O . ALA A 1 89 ? -11.954 3.792 17.106 1.00 49.22 89 ALA A O 1
ATOM 634 N N . GLY A 1 90 ? -13.735 2.452 17.402 1.00 52.19 90 GLY A N 1
ATOM 635 C CA . GLY A 1 90 ? -13.183 1.315 16.655 1.00 52.19 90 GLY A CA 1
ATOM 636 C C . GLY A 1 90 ? -13.101 1.552 15.141 1.00 52.19 90 GLY A C 1
ATOM 637 O O . GLY A 1 90 ? -12.145 1.122 14.501 1.00 52.19 90 GLY A O 1
ATOM 638 N N . ALA A 1 91 ? -14.065 2.274 14.561 1.00 54.09 91 ALA A N 1
ATOM 639 C CA . ALA A 1 91 ? -14.064 2.645 13.148 1.00 54.09 91 ALA A CA 1
ATOM 640 C C . ALA A 1 91 ? -13.040 3.744 12.847 1.00 54.09 91 ALA A C 1
ATOM 642 O O . ALA A 1 91 ? -12.345 3.639 11.845 1.00 54.09 91 ALA A O 1
ATOM 643 N N . GLY A 1 92 ? -12.903 4.754 13.713 1.00 54.84 92 GLY A N 1
ATOM 644 C CA . GLY A 1 92 ? -11.951 5.851 13.522 1.00 54.84 92 GLY A CA 1
ATOM 645 C C . GLY A 1 92 ? -10.494 5.384 13.510 1.00 54.84 92 GLY A C 1
ATOM 646 O O . GLY A 1 92 ? -9.717 5.828 12.674 1.00 54.84 92 GLY A O 1
ATOM 647 N N . THR A 1 93 ? -10.134 4.425 14.366 1.00 55.19 93 THR A N 1
ATOM 648 C CA . THR A 1 93 ? -8.796 3.811 14.335 1.00 55.19 93 THR A CA 1
ATOM 649 C C . THR A 1 93 ? -8.641 2.867 13.144 1.00 55.19 93 THR A C 1
ATOM 651 O O . THR A 1 93 ? -7.697 3.011 12.373 1.00 55.19 93 THR A O 1
ATOM 654 N N . ASN A 1 94 ? -9.584 1.944 12.922 1.00 56.62 94 ASN A N 1
ATOM 655 C CA . ASN A 1 94 ? -9.482 0.976 11.826 1.00 56.62 94 ASN A CA 1
ATOM 656 C C . ASN A 1 94 ? -9.513 1.637 10.431 1.00 56.62 94 ASN A C 1
ATOM 658 O O . ASN A 1 94 ? -8.866 1.137 9.515 1.00 56.62 94 ASN A O 1
ATOM 662 N N . TYR A 1 95 ? -10.213 2.764 10.260 1.00 64.31 95 TYR A N 1
ATOM 663 C CA . TYR A 1 95 ? -10.291 3.482 8.985 1.00 64.31 95 TYR A CA 1
ATOM 664 C C . TYR A 1 95 ? -8.950 4.098 8.587 1.00 64.31 95 TYR A C 1
ATOM 666 O O . TYR A 1 95 ? -8.516 3.897 7.459 1.00 64.31 95 TYR A O 1
ATOM 674 N N . THR A 1 96 ? -8.250 4.763 9.509 1.00 73.31 96 THR A N 1
ATOM 675 C CA . THR A 1 96 ? -6.952 5.388 9.207 1.00 73.31 96 THR A CA 1
ATOM 676 C C . THR A 1 96 ? -5.921 4.355 8.744 1.00 73.31 96 THR A C 1
ATOM 678 O O . THR A 1 96 ? -5.213 4.591 7.770 1.00 73.31 96 THR A O 1
ATOM 681 N N . PHE A 1 97 ? -5.883 3.172 9.371 1.00 73.88 97 PHE A N 1
ATOM 682 C CA . PHE A 1 97 ? -5.001 2.082 8.936 1.00 73.88 97 PHE A CA 1
ATOM 683 C C . PHE A 1 97 ? -5.425 1.466 7.600 1.00 73.88 97 PHE A C 1
ATOM 685 O O . PHE A 1 97 ? -4.565 1.177 6.771 1.00 73.88 97 PHE A O 1
ATOM 692 N N . VAL A 1 98 ? -6.729 1.247 7.378 1.00 82.25 98 VAL A N 1
ATOM 693 C CA . VAL A 1 98 ? -7.224 0.737 6.089 1.00 82.25 98 VAL A CA 1
ATOM 694 C C . VAL A 1 98 ? -6.820 1.691 4.970 1.00 82.25 98 VAL A C 1
ATOM 696 O O . VAL A 1 98 ? -6.161 1.241 4.039 1.00 82.25 98 VAL A O 1
ATOM 699 N N . THR A 1 99 ? -7.145 2.979 5.102 1.00 82.31 99 THR A N 1
ATOM 700 C CA . THR A 1 99 ? -6.841 4.013 4.106 1.00 82.31 99 THR A CA 1
ATOM 701 C C . THR A 1 99 ? -5.344 4.075 3.819 1.00 82.31 99 THR A C 1
ATOM 703 O O . THR A 1 99 ? -4.945 3.912 2.667 1.00 82.31 99 THR A O 1
ATOM 706 N N . TYR A 1 100 ? -4.513 4.168 4.861 1.00 84.50 100 TYR A N 1
ATOM 707 C CA . TYR A 1 100 ? -3.056 4.189 4.724 1.00 84.50 100 TYR A CA 1
ATOM 708 C C . TYR A 1 100 ? -2.518 2.987 3.943 1.00 84.50 100 TYR A C 1
ATOM 710 O O . TYR A 1 100 ? -1.838 3.146 2.931 1.00 84.50 100 TYR A O 1
ATOM 718 N N . TYR A 1 101 ? -2.858 1.761 4.354 1.00 85.88 101 TYR A N 1
ATOM 719 C CA . TYR A 1 101 ? -2.330 0.576 3.677 1.00 85.88 101 TYR A CA 1
ATOM 720 C C . TYR A 1 101 ? -2.888 0.407 2.261 1.00 85.88 101 TYR A C 1
ATOM 722 O O . TYR A 1 101 ? -2.193 -0.147 1.409 1.00 85.88 101 TYR A O 1
ATOM 730 N N . THR A 1 102 ? -4.106 0.882 1.977 1.00 90.88 102 THR A N 1
ATOM 731 C CA . THR A 1 102 ? -4.635 0.889 0.605 1.00 90.88 102 THR A CA 1
ATOM 732 C C . THR A 1 102 ? -3.925 1.909 -0.286 1.00 90.88 102 THR A C 1
ATOM 734 O O . THR A 1 102 ? -3.594 1.582 -1.424 1.00 90.88 102 THR A O 1
ATOM 737 N N . GLU A 1 103 ? -3.594 3.098 0.223 1.00 90.06 103 GLU A N 1
ATOM 738 C CA . GLU A 1 103 ? -2.818 4.102 -0.519 1.00 90.06 103 GLU A CA 1
ATOM 739 C C . GLU A 1 103 ? -1.399 3.600 -0.816 1.00 90.06 103 GLU A C 1
ATOM 741 O O . GLU A 1 103 ? -0.952 3.631 -1.967 1.00 90.06 103 GLU A O 1
ATOM 746 N N . ILE A 1 104 ? -0.720 3.031 0.188 1.00 91.12 104 ILE A N 1
ATOM 747 C CA . ILE A 1 104 ? 0.597 2.407 0.000 1.00 91.12 104 ILE A CA 1
ATOM 748 C C . ILE A 1 104 ? 0.519 1.247 -0.999 1.00 91.12 104 ILE A C 1
ATOM 750 O O . ILE A 1 104 ? 1.418 1.098 -1.828 1.00 91.12 104 ILE A O 1
ATOM 754 N N . ALA A 1 105 ? -0.548 0.440 -0.976 1.00 94.44 105 ALA A N 1
ATOM 755 C CA . ALA A 1 105 ? -0.730 -0.643 -1.940 1.00 94.44 105 ALA A CA 1
ATOM 756 C C . ALA A 1 105 ? -0.844 -0.124 -3.382 1.00 94.44 105 ALA A C 1
ATOM 758 O O . ALA A 1 105 ? -0.188 -0.676 -4.269 1.00 94.44 105 ALA A O 1
ATOM 759 N N . HIS A 1 106 ? -1.610 0.946 -3.620 1.00 96.19 106 HIS A N 1
ATOM 760 C CA . HIS A 1 106 ? -1.717 1.551 -4.952 1.00 96.19 106 HIS A CA 1
ATOM 761 C C . HIS A 1 106 ? -0.368 2.067 -5.457 1.00 96.19 106 HIS A C 1
ATOM 763 O O . HIS A 1 106 ? -0.007 1.817 -6.609 1.00 96.19 106 HIS A O 1
ATOM 769 N N . VAL A 1 107 ? 0.414 2.725 -4.595 1.00 93.88 107 VAL A N 1
ATOM 770 C CA . VAL A 1 107 ? 1.765 3.179 -4.956 1.00 93.88 107 VAL A CA 1
ATOM 771 C C . VAL A 1 107 ? 2.677 1.984 -5.244 1.00 93.88 107 VAL A C 1
ATOM 773 O O . VAL A 1 107 ? 3.301 1.926 -6.303 1.00 93.88 107 VAL A O 1
ATOM 776 N N . HIS A 1 108 ? 2.725 0.992 -4.352 1.00 95.19 108 HIS A N 1
ATOM 777 C CA . HIS A 1 108 ? 3.609 -0.173 -4.471 1.00 95.19 108 HIS A CA 1
ATOM 778 C C . HIS A 1 108 ? 3.339 -0.985 -5.742 1.00 95.19 108 HIS A C 1
ATOM 780 O O . HIS A 1 108 ? 4.252 -1.249 -6.529 1.00 95.19 108 HIS A O 1
ATOM 786 N N . PHE A 1 109 ? 2.081 -1.366 -5.978 1.00 97.12 109 PHE A N 1
ATOM 787 C CA . PHE A 1 109 ? 1.715 -2.164 -7.148 1.00 97.12 109 PHE A CA 1
ATOM 788 C C . PHE A 1 109 ? 1.667 -1.335 -8.437 1.00 97.12 109 PHE A C 1
ATOM 790 O O . PHE A 1 109 ? 1.987 -1.862 -9.507 1.00 97.12 109 PHE A O 1
ATOM 797 N N . GLY A 1 110 ? 1.369 -0.035 -8.347 1.00 96.12 110 GLY A N 1
ATOM 798 C CA . GLY A 1 110 ? 1.506 0.913 -9.451 1.00 96.12 110 GLY A CA 1
ATOM 799 C C . GLY A 1 110 ? 2.948 1.013 -9.947 1.00 96.12 110 GLY A C 1
ATOM 800 O O . GLY A 1 110 ? 3.203 0.797 -11.134 1.00 96.12 110 GLY A O 1
ATOM 801 N N . LEU A 1 111 ? 3.902 1.236 -9.039 1.00 95.38 111 LE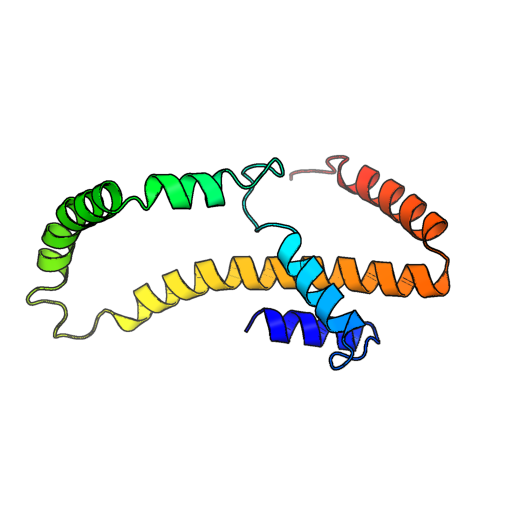U A N 1
ATOM 802 C CA . LEU A 1 111 ? 5.329 1.297 -9.370 1.00 95.38 111 LEU A CA 1
ATOM 803 C C . LEU A 1 111 ? 5.846 -0.034 -9.914 1.00 95.38 111 LEU A C 1
ATOM 805 O O . LEU A 1 111 ? 6.547 -0.041 -10.922 1.00 95.38 111 LEU A O 1
ATOM 809 N N . ARG A 1 112 ? 5.451 -1.172 -9.328 1.00 95.75 112 ARG A N 1
ATOM 810 C CA . ARG A 1 112 ? 5.807 -2.498 -9.867 1.00 95.75 112 ARG A CA 1
ATOM 811 C C . ARG A 1 112 ? 5.289 -2.709 -11.286 1.00 95.75 112 ARG A C 1
ATOM 813 O O . ARG A 1 112 ? 6.015 -3.229 -12.132 1.00 95.75 112 ARG A O 1
ATOM 820 N N . LYS A 1 113 ? 4.044 -2.310 -11.561 1.00 96.56 113 LYS A N 1
ATOM 821 C CA . LYS A 1 113 ? 3.462 -2.391 -12.905 1.00 96.56 113 LYS A CA 1
ATOM 822 C C . LYS A 1 113 ? 4.244 -1.527 -13.893 1.00 96.56 113 LYS A C 1
ATOM 824 O O . LYS A 1 113 ? 4.573 -2.014 -14.969 1.00 96.56 113 LYS A O 1
ATOM 829 N N . LEU A 1 114 ? 4.574 -0.291 -13.522 1.00 96.38 114 LEU A N 1
ATOM 830 C CA . LEU A 1 114 ? 5.379 0.601 -14.358 1.00 96.38 114 LEU A CA 1
ATOM 831 C C . LEU A 1 114 ? 6.789 0.045 -14.582 1.00 96.38 114 LEU A C 1
ATOM 833 O O . LEU A 1 114 ? 7.252 0.032 -15.717 1.00 96.38 114 LEU A O 1
ATOM 837 N N . ALA A 1 115 ? 7.444 -0.481 -13.544 1.00 95.81 115 ALA A N 1
ATOM 838 C CA . ALA A 1 115 ? 8.792 -1.042 -13.639 1.00 95.81 115 ALA A CA 1
ATOM 839 C C . ALA A 1 115 ? 8.854 -2.254 -14.583 1.00 95.81 115 ALA A C 1
ATOM 841 O O . ALA A 1 115 ? 9.837 -2.422 -15.300 1.00 95.81 115 ALA A O 1
ATOM 842 N N . ARG A 1 116 ? 7.786 -3.064 -14.656 1.00 94.62 116 ARG A N 1
ATOM 843 C CA . ARG A 1 116 ? 7.672 -4.146 -15.653 1.00 94.62 116 ARG A CA 1
ATOM 844 C C . ARG A 1 116 ? 7.607 -3.640 -17.096 1.00 94.62 116 ARG A C 1
ATOM 846 O O . ARG A 1 116 ? 8.030 -4.359 -17.993 1.00 94.62 116 ARG A O 1
ATOM 853 N N . ILE A 1 117 ? 7.046 -2.452 -17.322 1.00 96.75 117 ILE A N 1
ATOM 854 C CA . ILE A 1 117 ? 6.833 -1.887 -18.664 1.00 96.75 117 ILE A CA 1
ATOM 855 C C . ILE A 1 117 ? 8.044 -1.056 -19.107 1.00 96.75 117 ILE A C 1
ATOM 857 O O . ILE A 1 117 ? 8.467 -1.155 -20.255 1.00 96.75 117 ILE A O 1
ATOM 861 N N . TYR A 1 118 ? 8.598 -0.248 -18.202 1.00 96.56 118 TYR A N 1
ATOM 862 C CA . TYR A 1 118 ? 9.587 0.788 -18.516 1.00 96.56 118 TYR A CA 1
ATOM 863 C C . TYR A 1 118 ? 10.971 0.545 -17.897 1.00 96.56 118 TYR A C 1
ATOM 865 O O . TYR A 1 118 ? 11.898 1.306 -18.158 1.00 96.56 118 TYR A O 1
ATOM 873 N N . GLY A 1 119 ? 11.130 -0.513 -17.098 1.00 94.88 119 GLY A N 1
ATOM 874 C CA . GLY A 1 119 ? 12.349 -0.781 -16.340 1.00 94.88 119 GLY A CA 1
ATOM 875 C C . GLY A 1 119 ? 12.389 -0.036 -15.004 1.00 94.88 119 GLY A C 1
ATOM 876 O O . GLY A 1 119 ? 11.826 1.047 -14.845 1.00 94.88 119 GLY A O 1
ATOM 877 N N . THR A 1 120 ? 13.053 -0.639 -14.018 1.00 92.12 120 THR A N 1
ATOM 878 C CA . THR A 1 120 ? 13.093 -0.134 -12.637 1.00 92.12 120 THR A CA 1
ATOM 879 C C . THR A 1 120 ? 13.768 1.229 -12.533 1.00 92.12 120 THR A C 1
ATOM 881 O O . THR A 1 120 ? 13.211 2.116 -11.894 1.00 92.12 120 THR A O 1
ATOM 884 N N . ASP A 1 121 ? 14.918 1.412 -13.184 1.00 92.62 121 ASP A N 1
ATOM 885 C CA . ASP A 1 121 ? 15.719 2.635 -13.052 1.00 92.62 121 ASP A CA 1
ATOM 886 C C . ASP A 1 121 ? 14.962 3.856 -13.587 1.00 92.62 121 ASP A C 1
ATOM 888 O O . ASP A 1 121 ? 14.842 4.870 -12.908 1.00 92.62 121 ASP A O 1
ATOM 892 N N . HIS A 1 122 ? 14.330 3.719 -14.758 1.00 93.19 122 HIS A N 1
ATOM 893 C CA . HIS A 1 122 ? 13.563 4.802 -15.372 1.00 93.19 122 HIS A CA 1
ATOM 894 C C . HIS A 1 122 ? 12.361 5.229 -14.518 1.00 93.19 122 HIS A C 1
ATOM 896 O O . HIS A 1 122 ? 12.061 6.416 -14.386 1.00 93.19 122 HIS A O 1
ATOM 902 N N . VAL A 1 123 ? 11.670 4.257 -13.917 1.00 94.25 123 VAL A N 1
ATOM 903 C CA . VAL A 1 123 ? 10.521 4.520 -13.044 1.00 94.25 123 VAL A CA 1
ATOM 904 C C . VAL A 1 123 ? 10.964 5.116 -11.713 1.00 94.25 123 VAL A C 1
ATOM 906 O O . VAL A 1 123 ? 10.291 6.014 -11.211 1.00 94.25 123 VAL A O 1
ATOM 909 N N . ALA A 1 124 ? 12.085 4.656 -11.153 1.00 88.31 124 ALA A N 1
ATOM 910 C CA . ALA A 1 124 ? 12.651 5.212 -9.930 1.00 88.31 124 ALA A CA 1
ATOM 911 C C . ALA A 1 124 ? 13.049 6.681 -10.124 1.00 88.31 124 ALA A C 1
ATOM 913 O O . ALA A 1 124 ? 12.620 7.525 -9.338 1.00 88.31 124 ALA A O 1
ATOM 914 N N . ASP A 1 125 ? 13.763 6.998 -11.208 1.00 91.44 125 ASP A N 1
ATOM 915 C CA . ASP A 1 125 ? 14.163 8.368 -11.540 1.00 91.44 125 ASP A CA 1
ATOM 916 C C . ASP A 1 125 ? 12.946 9.288 -11.700 1.00 91.44 125 ASP A C 1
ATOM 918 O O . ASP A 1 125 ? 12.884 10.361 -11.091 1.00 91.44 125 ASP A O 1
ATOM 922 N N . ALA A 1 126 ? 11.942 8.855 -12.472 1.00 93.12 126 ALA A N 1
ATOM 923 C CA . ALA A 1 126 ? 10.714 9.619 -12.677 1.00 93.12 126 ALA A CA 1
ATOM 924 C C . ALA A 1 126 ? 9.933 9.816 -11.367 1.00 93.12 126 ALA A C 1
ATOM 926 O O . ALA A 1 126 ? 9.482 10.923 -11.069 1.00 93.12 126 ALA A O 1
ATOM 927 N N . PHE A 1 127 ? 9.811 8.766 -10.548 1.00 90.44 127 PHE A N 1
ATOM 928 C CA . PHE A 1 127 ? 9.141 8.849 -9.253 1.00 90.44 127 PHE A CA 1
ATOM 929 C C . PHE A 1 127 ? 9.869 9.799 -8.298 1.00 90.44 127 PHE A C 1
ATOM 931 O O . PHE A 1 127 ? 9.224 10.627 -7.658 1.00 90.44 127 PHE A O 1
ATOM 938 N N . THR A 1 128 ? 11.203 9.732 -8.218 1.00 89.31 128 THR A N 1
ATOM 939 C CA . THR A 1 128 ? 11.997 10.648 -7.387 1.00 89.31 128 THR A CA 1
ATOM 940 C C . THR A 1 128 ? 11.822 12.099 -7.832 1.00 89.31 128 THR A C 1
ATOM 942 O O . THR A 1 128 ? 11.626 12.969 -6.983 1.00 89.31 128 THR A O 1
ATOM 945 N N . GLN A 1 129 ? 11.822 12.373 -9.139 1.00 89.94 129 GLN A N 1
ATOM 946 C CA . GLN A 1 129 ? 11.593 13.725 -9.660 1.00 89.94 129 GLN A CA 1
ATOM 947 C C . GLN A 1 129 ? 10.214 14.274 -9.270 1.00 89.94 129 GLN A C 1
ATOM 949 O O . GLN A 1 129 ? 10.118 15.410 -8.802 1.00 89.94 129 GLN A O 1
ATOM 954 N N . GLU A 1 130 ? 9.152 13.481 -9.418 1.00 88.50 130 GLU A N 1
ATOM 955 C CA . GLU A 1 130 ? 7.796 13.900 -9.037 1.00 88.50 130 GLU A CA 1
ATOM 956 C C . GLU A 1 130 ? 7.630 14.026 -7.515 1.00 88.50 130 GLU A C 1
ATOM 958 O O . GLU A 1 130 ? 7.041 14.993 -7.031 1.00 88.50 130 GLU A O 1
ATOM 963 N N . ALA A 1 131 ? 8.221 13.121 -6.730 1.00 84.69 131 ALA A N 1
ATOM 964 C CA . 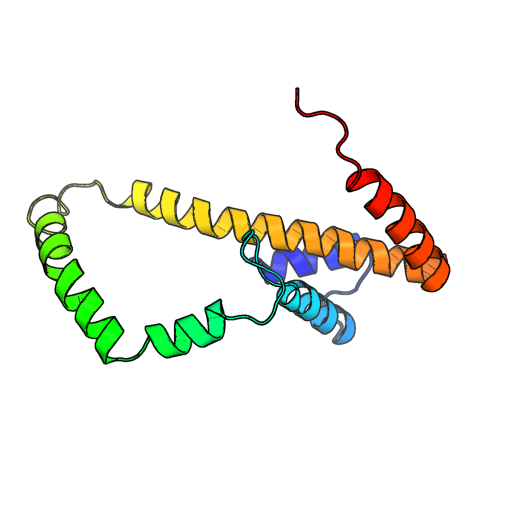ALA A 1 131 ? 8.185 13.187 -5.269 1.00 84.69 131 ALA A CA 1
ATOM 965 C C . ALA A 1 131 ? 8.860 14.459 -4.722 1.00 84.69 131 ALA A C 1
ATOM 967 O O . ALA A 1 131 ? 8.385 15.048 -3.749 1.00 84.69 131 ALA A O 1
ATOM 968 N N . VAL A 1 132 ? 9.938 14.928 -5.363 1.00 84.12 132 VAL A N 1
ATOM 969 C CA . VAL A 1 132 ? 10.598 16.200 -5.016 1.00 84.12 132 VAL A CA 1
ATOM 970 C C . VAL A 1 132 ? 9.702 17.406 -5.326 1.00 84.12 132 VAL A C 1
ATOM 972 O O . VAL A 1 132 ? 9.638 18.343 -4.525 1.00 84.12 132 VAL A O 1
ATOM 975 N N . LYS A 1 133 ? 8.958 17.380 -6.442 1.00 84.25 133 LYS A N 1
ATOM 976 C CA . LYS A 1 133 ? 7.977 18.431 -6.769 1.00 84.25 133 LYS A CA 1
ATOM 977 C C . LYS A 1 133 ? 6.843 18.474 -5.748 1.00 84.25 133 LYS A C 1
ATOM 979 O O . LYS A 1 133 ? 6.466 19.558 -5.324 1.00 84.25 133 LYS A O 1
ATOM 984 N N . LEU A 1 134 ? 6.355 17.316 -5.302 1.00 77.75 134 LEU A N 1
ATOM 985 C CA . LEU A 1 134 ? 5.311 17.221 -4.275 1.00 77.75 134 LEU A CA 1
ATOM 986 C C . LEU A 1 134 ? 5.793 17.672 -2.887 1.00 77.75 134 LEU A C 1
ATOM 988 O O . LEU A 1 134 ? 5.028 18.281 -2.144 1.00 77.75 134 LEU A O 1
ATOM 992 N N . LYS A 1 135 ? 7.067 17.432 -2.541 1.00 63.41 135 LYS A N 1
ATOM 993 C CA . LYS A 1 1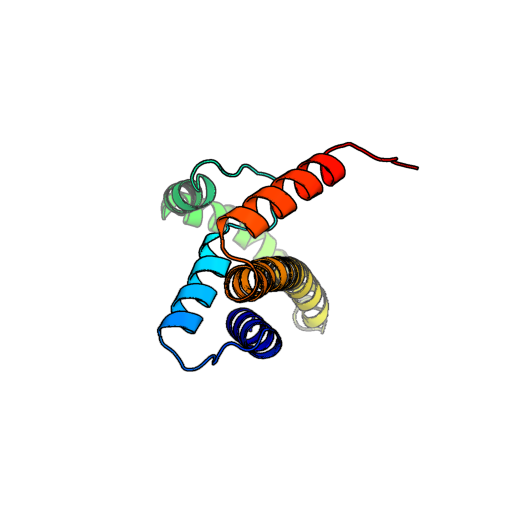35 ? 7.692 17.975 -1.317 1.00 63.41 135 LYS A CA 1
ATOM 994 C C . LYS A 1 135 ? 7.944 19.485 -1.373 1.00 63.41 135 LYS A C 1
ATOM 996 O O . LYS A 1 135 ? 8.224 20.082 -0.334 1.00 63.41 135 LYS A O 1
ATOM 1001 N N . SER A 1 136 ? 7.846 20.111 -2.546 1.00 48.38 136 SER A N 1
ATOM 1002 C CA . SER A 1 136 ? 7.869 21.568 -2.660 1.00 48.38 136 SER A CA 1
ATOM 1003 C C . SER A 1 136 ? 6.487 22.095 -2.246 1.00 48.38 136 SER A C 1
ATOM 1005 O O . SER A 1 136 ? 5.503 21.768 -2.905 1.00 48.38 136 SER A O 1
ATOM 1007 N N . PRO A 1 137 ? 6.366 22.858 -1.143 1.00 42.62 137 PRO A N 1
ATOM 1008 C CA . PRO A 1 137 ? 5.082 23.176 -0.530 1.00 42.62 137 PRO A CA 1
ATOM 1009 C C . PRO A 1 137 ? 4.317 24.173 -1.401 1.00 42.62 137 PRO A C 1
ATOM 1011 O O . PRO A 1 137 ? 4.418 25.388 -1.227 1.00 42.62 137 PRO A O 1
ATOM 1014 N N . LEU A 1 138 ? 3.537 23.671 -2.353 1.00 37.62 138 LEU A N 1
ATOM 1015 C CA . LEU A 1 138 ? 2.577 24.487 -3.076 1.00 37.62 138 LEU A CA 1
ATOM 1016 C C . LEU A 1 138 ? 1.307 24.616 -2.227 1.00 37.62 138 LEU A C 1
ATOM 1018 O O . LEU A 1 138 ? 0.410 23.784 -2.271 1.00 37.62 138 LEU A O 1
ATOM 1022 N N . LEU A 1 139 ? 1.300 25.719 -1.472 1.00 35.28 139 LEU A N 1
ATOM 1023 C CA . LEU A 1 139 ? 0.139 26.505 -1.048 1.00 35.28 139 LEU A CA 1
ATOM 1024 C C . LEU A 1 139 ? -0.834 25.818 -0.077 1.00 35.28 139 LEU A C 1
ATOM 1026 O O . LEU A 1 139 ? -1.867 25.273 -0.450 1.00 35.28 139 LEU A O 1
ATOM 1030 N N . ARG A 1 140 ? -0.548 26.017 1.218 1.00 34.19 140 ARG A N 1
ATOM 1031 C CA . ARG A 1 140 ? -1.601 26.312 2.199 1.00 34.19 140 ARG A CA 1
ATOM 1032 C C . ARG A 1 140 ? -2.365 27.557 1.727 1.00 34.19 140 ARG A C 1
ATOM 1034 O O . ARG A 1 140 ? -1.753 28.620 1.613 1.00 34.19 140 ARG A O 1
ATOM 1041 N N . ALA A 1 141 ? -3.666 27.421 1.506 1.00 31.11 141 ALA A N 1
ATOM 1042 C CA . ALA A 1 141 ? -4.654 28.495 1.524 1.00 31.11 141 ALA A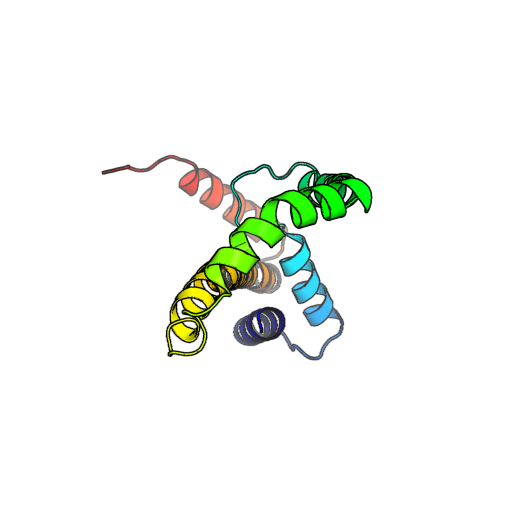 CA 1
ATOM 1043 C C . ALA A 1 141 ? -5.946 27.932 2.118 1.00 31.11 141 ALA A C 1
ATOM 1045 O O . ALA A 1 141 ? -6.323 26.811 1.706 1.00 31.11 141 ALA A O 1
#

Sequence (141 aa):
VIFRAVQGIAAEHGEDPMTVETRAQCLQVFGKGGPGDEDDGVDTTFIGARIGLSGAAVNNLINKVAPQFAAVLGQKLAAQTVPILGAAAGAGTNYTFVTYYTEIAHVHFGLRKLARIYGTDHVADAFTQEAVKLKSPLLRA

Foldseek 3Di:
DLLVLLLVLLVVLPHHSPDPVSSVLSVVLVVQDADDPPDPDPPCVVVVCVVCVDVVNVVVVCVVVVVVVVVVVPPPVVDDDPDPVVVVVVCVVVVRRSVSSNVSSNVSSVLVSVCVVPNNVVSVVVVVVVVVVVVPDDDDD

pLDDT: mean 75.59, std 17.84, range [31.11, 97.12]